Protein AF-A0A6J8CV95-F1 (afdb_monomer_lite)

Sequence (166 aa):
MKNCNKDPVKLKLSLLNIVEHYKNNHEHCNELSKCKNDSNYEPTKYLIKDPKAEMLLGRALTNTQVYKSPTDYVYCMDSYYMESFNNAILQYHDKRINFSKEVYILRTSLAVLDWNEHVNRQTTSLKTVQDAKNPRRQIQVKILKRKSYNMWSEIWDQLVQIYLDL

pLDDT: mean 89.42, std 6.11, range [57.84, 97.31]

Structure (mmCIF, N/CA/C/O backbone):
data_AF-A0A6J8CV95-F1
#
_entry.id   AF-A0A6J8CV95-F1
#
loop_
_atom_site.group_PDB
_atom_site.id
_atom_site.type_symbol
_atom_site.label_atom_id
_atom_site.label_alt_id
_atom_site.label_comp_id
_atom_site.label_asym_id
_atom_site.label_entity_id
_atom_site.label_seq_id
_atom_site.pdbx_PDB_ins_code
_atom_site.Cartn_x
_atom_site.Cartn_y
_atom_site.Cartn_z
_atom_site.occupancy
_atom_site.B_iso_or_equiv
_atom_site.auth_seq_id
_atom_site.auth_comp_id
_atom_site.auth_asym_id
_atom_site.auth_atom_id
_atom_site.pdbx_PDB_model_num
ATOM 1 N N . MET A 1 1 ? 3.183 5.320 -9.897 1.00 73.38 1 MET A N 1
ATOM 2 C CA . MET A 1 1 ? 1.955 6.130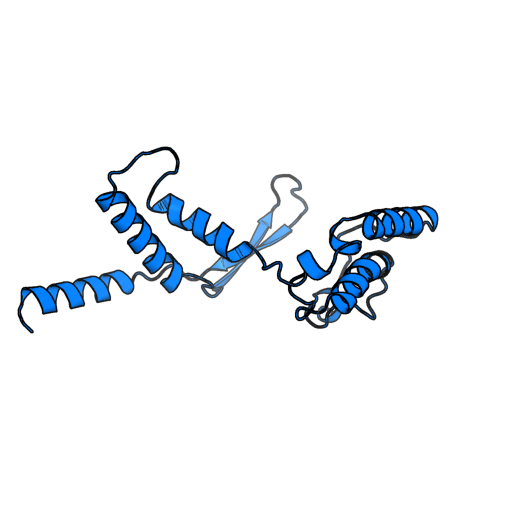 -10.077 1.00 73.38 1 MET A CA 1
ATOM 3 C C . MET A 1 1 ? 1.789 7.161 -8.961 1.00 73.38 1 MET A C 1
ATOM 5 O O . MET A 1 1 ? 1.794 8.339 -9.274 1.00 73.38 1 MET A O 1
ATOM 9 N N . LYS A 1 2 ? 1.805 6.766 -7.678 1.00 72.06 2 LYS A N 1
ATOM 10 C CA . LYS A 1 2 ? 1.730 7.656 -6.492 1.00 72.06 2 LYS A CA 1
ATOM 11 C C . LYS A 1 2 ? 2.570 8.954 -6.537 1.00 72.06 2 LYS A C 1
ATOM 13 O O . LYS A 1 2 ? 2.121 9.982 -6.053 1.00 72.06 2 LYS A O 1
ATOM 18 N N . ASN A 1 3 ? 3.752 8.930 -7.161 1.00 77.94 3 ASN A N 1
ATOM 19 C CA . ASN A 1 3 ? 4.702 10.056 -7.166 1.00 77.94 3 ASN A CA 1
ATOM 20 C C . ASN A 1 3 ? 4.609 10.969 -8.411 1.00 77.94 3 ASN A C 1
ATOM 22 O O . ASN A 1 3 ? 5.553 11.705 -8.708 1.00 77.94 3 ASN A O 1
ATOM 26 N N . CYS A 1 4 ? 3.506 10.911 -9.168 1.00 84.50 4 CYS A N 1
ATOM 27 C CA . CYS A 1 4 ? 3.298 11.752 -10.354 1.00 84.50 4 CYS A CA 1
ATOM 28 C C . CYS A 1 4 ? 2.580 13.081 -10.067 1.00 84.50 4 CYS A C 1
ATOM 30 O O . CYS A 1 4 ? 2.398 13.857 -10.991 1.00 84.50 4 CYS A O 1
ATOM 32 N N . ASN A 1 5 ? 2.198 13.379 -8.818 1.00 87.00 5 ASN A N 1
ATOM 33 C CA . ASN A 1 5 ? 1.509 14.625 -8.431 1.00 87.00 5 ASN A CA 1
ATOM 34 C C . ASN A 1 5 ? 0.265 14.947 -9.280 1.00 87.00 5 ASN A C 1
ATOM 36 O O . ASN A 1 5 ? -0.001 16.110 -9.563 1.00 87.00 5 ASN A O 1
ATOM 40 N N . LYS A 1 6 ? -0.491 13.918 -9.683 1.00 90.38 6 LYS A N 1
ATOM 41 C CA . LYS A 1 6 ? -1.658 14.034 -10.573 1.00 90.38 6 LYS A CA 1
ATOM 42 C C . LYS A 1 6 ? -1.335 14.577 -11.980 1.00 90.38 6 LYS A C 1
ATOM 44 O O . LYS A 1 6 ? -2.245 14.944 -12.713 1.00 90.38 6 LYS A O 1
ATOM 49 N N . ASP A 1 7 ? -0.061 14.604 -12.370 1.00 93.31 7 ASP A N 1
ATOM 50 C CA . ASP A 1 7 ? 0.390 15.084 -13.674 1.00 93.31 7 ASP A CA 1
ATOM 51 C C . ASP A 1 7 ? 0.605 13.901 -14.647 1.00 93.31 7 ASP A C 1
ATOM 53 O O . ASP A 1 7 ? 1.474 13.045 -14.414 1.00 93.31 7 ASP A O 1
ATOM 57 N N . PRO A 1 8 ? -0.163 13.831 -15.755 1.00 94.12 8 PRO A N 1
ATOM 58 C CA . PRO A 1 8 ? -0.068 12.745 -16.728 1.00 94.12 8 PRO A CA 1
ATOM 59 C C . PRO A 1 8 ? 1.261 12.732 -17.492 1.00 94.12 8 PRO A C 1
ATOM 61 O O . PRO A 1 8 ? 1.733 11.661 -17.885 1.00 94.12 8 PRO A O 1
ATOM 64 N N . VAL A 1 9 ? 1.891 13.893 -17.690 1.00 94.56 9 VAL A N 1
ATOM 65 C CA . VAL A 1 9 ? 3.198 14.003 -18.351 1.00 94.56 9 VAL A CA 1
ATOM 66 C C . VAL A 1 9 ? 4.268 13.425 -17.438 1.00 94.56 9 VAL A C 1
ATOM 68 O O . VAL A 1 9 ? 5.038 12.554 -17.849 1.00 94.56 9 VAL A O 1
ATOM 71 N N . LYS A 1 10 ? 4.257 13.825 -16.163 1.00 92.62 10 LYS A N 1
ATOM 72 C CA . LYS A 1 10 ? 5.166 13.281 -15.149 1.00 92.62 10 LYS A CA 1
ATOM 73 C C . LYS A 1 10 ? 5.005 11.768 -14.993 1.00 92.62 10 LYS A C 1
ATOM 75 O O . LYS A 1 10 ? 6.000 11.061 -14.833 1.00 92.62 10 LYS A O 1
ATOM 80 N N . LEU A 1 11 ? 3.777 11.251 -15.089 1.00 92.75 11 LEU A N 1
ATOM 81 C CA . LEU A 1 11 ? 3.522 9.811 -15.080 1.00 92.75 11 LEU A CA 1
ATOM 82 C C . LEU A 1 11 ? 4.186 9.108 -16.276 1.00 92.75 11 LEU A C 1
ATOM 84 O O . LEU A 1 11 ? 4.918 8.139 -16.066 1.00 92.75 11 LEU A O 1
ATOM 88 N N . LYS A 1 12 ? 4.006 9.611 -17.503 1.00 94.62 12 LYS A N 1
ATOM 89 C CA . LYS A 1 12 ? 4.666 9.067 -18.705 1.00 94.62 12 LYS A CA 1
ATOM 90 C C . LYS A 1 12 ? 6.187 9.072 -18.585 1.00 94.62 12 LYS A C 1
ATOM 92 O O . LYS A 1 12 ? 6.813 8.041 -18.821 1.00 94.62 12 LYS A O 1
ATOM 97 N N . LEU A 1 13 ? 6.770 10.190 -18.159 1.00 93.38 13 LEU A N 1
ATOM 98 C CA . LEU A 1 13 ? 8.216 10.301 -17.951 1.00 93.38 13 LEU A CA 1
ATOM 99 C C . LEU A 1 13 ? 8.710 9.293 -16.912 1.00 93.38 13 LEU A C 1
ATOM 101 O O . LEU A 1 13 ? 9.718 8.627 -17.129 1.00 93.38 13 LEU A O 1
ATOM 105 N N . SER A 1 14 ? 7.959 9.103 -15.823 1.00 92.00 14 SER A N 1
ATOM 106 C CA . SER A 1 14 ? 8.312 8.110 -14.806 1.00 92.00 14 SER A CA 1
ATOM 107 C C . SER A 1 14 ? 8.289 6.672 -15.336 1.00 92.00 14 SER A C 1
ATOM 109 O O . SER A 1 14 ? 9.109 5.865 -14.907 1.00 92.00 14 SER A O 1
ATOM 111 N N . LEU A 1 15 ? 7.391 6.355 -16.280 1.00 93.81 15 LEU A N 1
ATOM 112 C CA . LEU A 1 15 ? 7.340 5.046 -16.934 1.00 93.81 15 LEU A CA 1
ATOM 113 C C . LEU A 1 15 ? 8.527 4.848 -17.877 1.00 93.81 15 LEU A C 1
ATOM 115 O O . LEU A 1 15 ? 9.135 3.786 -17.857 1.00 93.81 15 LEU A O 1
ATOM 119 N N . LEU A 1 16 ? 8.894 5.858 -18.668 1.00 93.88 16 LEU A N 1
ATOM 120 C CA . LEU A 1 16 ? 10.056 5.775 -19.560 1.00 93.88 16 LEU A CA 1
ATOM 121 C C . LEU A 1 16 ? 11.369 5.656 -18.776 1.00 93.88 16 LEU A C 1
ATOM 123 O O . LEU A 1 16 ? 12.230 4.857 -19.139 1.00 93.88 16 LEU A O 1
ATOM 127 N N . ASN A 1 17 ? 11.476 6.355 -17.643 1.00 93.81 17 ASN A N 1
ATOM 128 C CA . ASN A 1 17 ? 12.632 6.277 -16.750 1.00 93.81 17 ASN A CA 1
ATOM 129 C C . ASN A 1 17 ? 12.859 4.871 -16.155 1.00 93.81 17 ASN A C 1
ATOM 131 O O . ASN A 1 17 ? 13.937 4.590 -15.639 1.00 93.81 17 ASN A O 1
ATOM 135 N N . ILE A 1 18 ? 11.883 3.958 -16.238 1.00 93.25 18 ILE A N 1
ATOM 136 C CA . ILE A 1 18 ? 12.085 2.554 -15.854 1.00 93.25 18 ILE A CA 1
ATOM 137 C C . ILE A 1 18 ? 13.223 1.941 -16.678 1.00 93.25 18 ILE A C 1
ATOM 139 O O . ILE A 1 18 ? 14.056 1.232 -16.121 1.00 93.25 18 ILE A O 1
ATOM 143 N N . VAL A 1 19 ? 13.289 2.235 -17.979 1.00 94.69 19 VAL A N 1
ATOM 144 C CA . VAL A 1 19 ? 14.336 1.706 -18.866 1.00 94.69 19 VAL A CA 1
ATOM 145 C C . VAL A 1 19 ? 15.715 2.186 -18.416 1.00 94.69 19 VAL A C 1
ATOM 147 O O . VAL A 1 19 ? 16.613 1.369 -18.225 1.00 94.69 19 VAL A O 1
ATOM 150 N N . GLU A 1 20 ? 15.851 3.487 -18.155 1.00 93.88 20 GLU A N 1
ATOM 151 C CA . GLU A 1 20 ? 17.092 4.089 -17.658 1.00 93.88 20 GLU A CA 1
ATOM 152 C C . GLU A 1 20 ? 17.502 3.507 -16.300 1.00 93.88 20 GLU A C 1
ATOM 154 O O . GLU A 1 20 ? 18.651 3.101 -16.123 1.00 93.88 20 GLU A O 1
ATOM 159 N N . HIS A 1 21 ? 16.548 3.318 -15.383 1.00 92.81 21 HIS A N 1
ATOM 160 C CA . HIS A 1 21 ? 16.811 2.663 -14.103 1.00 92.81 21 HIS A CA 1
ATOM 161 C C . HIS A 1 21 ? 17.400 1.254 -14.282 1.00 92.81 21 HIS A C 1
ATOM 163 O O . HIS A 1 21 ? 18.366 0.901 -13.607 1.00 92.81 21 HIS A O 1
ATOM 169 N N . TYR A 1 22 ? 16.863 0.451 -15.207 1.00 93.56 22 TYR A N 1
ATOM 170 C CA . TYR A 1 22 ? 17.390 -0.887 -15.503 1.00 93.56 22 TYR A CA 1
ATOM 171 C C . TYR A 1 22 ? 18.718 -0.874 -16.277 1.00 93.56 22 TYR A C 1
ATOM 173 O O . TYR A 1 22 ? 19.420 -1.885 -16.275 1.00 93.56 22 TYR A O 1
ATOM 181 N N . LYS A 1 23 ? 19.099 0.251 -16.888 1.00 92.88 23 LYS A N 1
ATOM 182 C CA . LYS A 1 23 ? 20.438 0.491 -17.459 1.00 92.88 23 LYS A CA 1
ATOM 183 C C . LYS A 1 23 ? 21.449 0.986 -16.417 1.00 92.88 23 LYS A C 1
ATOM 185 O O . LYS A 1 23 ? 22.584 1.285 -16.771 1.00 92.88 23 LYS A O 1
ATOM 190 N N . ASN A 1 24 ? 21.059 1.034 -15.138 1.00 91.38 24 ASN A N 1
ATOM 191 C CA . ASN A 1 24 ? 21.839 1.605 -14.037 1.00 91.38 24 ASN A CA 1
ATOM 192 C C . ASN A 1 24 ? 22.028 3.130 -14.134 1.00 91.38 24 ASN A C 1
ATOM 194 O O . ASN A 1 24 ? 22.926 3.683 -13.503 1.00 91.38 24 ASN A O 1
ATOM 198 N N . ASN A 1 25 ? 21.185 3.813 -14.913 1.00 91.50 25 ASN A N 1
ATOM 199 C CA . ASN A 1 25 ? 21.114 5.266 -14.941 1.00 91.50 25 ASN A CA 1
ATOM 200 C C . ASN A 1 25 ? 20.024 5.735 -13.967 1.00 91.50 25 ASN A C 1
ATOM 202 O O . ASN A 1 25 ? 18.834 5.451 -14.129 1.00 91.50 25 ASN A O 1
ATOM 206 N N . HIS A 1 26 ? 20.434 6.438 -12.914 1.00 91.12 26 HIS A N 1
ATOM 207 C CA . HIS A 1 26 ? 19.543 6.863 -11.838 1.00 91.12 26 HIS A CA 1
ATOM 208 C C . HIS A 1 26 ? 19.295 8.370 -11.807 1.00 91.12 26 HIS A C 1
ATOM 210 O O . HIS A 1 26 ? 18.699 8.848 -10.845 1.00 91.12 26 HIS A O 1
ATOM 216 N N . GLU A 1 27 ? 19.684 9.125 -12.837 1.00 89.12 27 GLU A N 1
ATOM 217 C CA . GLU A 1 27 ? 19.560 10.589 -12.865 1.00 89.12 27 GLU A CA 1
ATOM 218 C C . GLU A 1 27 ? 18.140 11.075 -12.549 1.00 89.12 27 GLU A C 1
ATOM 220 O O . GLU A 1 27 ? 17.967 11.877 -11.630 1.00 89.12 27 GLU A O 1
ATOM 225 N N . HIS A 1 28 ? 17.126 10.507 -13.208 1.00 89.88 28 HIS A N 1
ATOM 226 C CA . HIS A 1 28 ? 15.718 10.900 -13.055 1.00 89.88 28 HIS A CA 1
ATOM 227 C C . HIS A 1 28 ? 14.905 9.987 -12.124 1.00 89.88 28 HIS A C 1
ATOM 229 O O . HIS A 1 28 ? 13.669 10.010 -12.126 1.00 89.88 28 HIS A O 1
ATOM 235 N N . CYS A 1 29 ? 15.572 9.156 -11.317 1.00 90.75 29 CYS A N 1
ATOM 236 C CA . CYS A 1 29 ? 14.887 8.409 -10.264 1.00 90.75 29 CYS A CA 1
ATOM 237 C C . CYS A 1 29 ? 14.355 9.359 -9.183 1.00 90.75 29 CYS A C 1
ATOM 239 O O . CYS A 1 29 ? 14.931 10.407 -8.916 1.00 90.75 29 CYS A O 1
ATOM 241 N N . ASN A 1 30 ? 13.249 8.979 -8.540 1.00 87.69 30 ASN A N 1
ATOM 242 C CA . ASN A 1 30 ? 12.657 9.790 -7.478 1.00 87.69 30 ASN A CA 1
ATOM 243 C C . ASN A 1 30 ? 13.634 9.927 -6.296 1.00 87.69 30 ASN A C 1
ATOM 245 O O . ASN A 1 30 ? 14.195 8.919 -5.874 1.00 87.69 30 ASN A O 1
ATOM 249 N N . GLU A 1 31 ? 13.768 11.129 -5.737 1.00 88.00 31 GLU A N 1
ATOM 250 C CA . GLU A 1 31 ? 14.703 11.439 -4.641 1.00 88.00 31 GLU A CA 1
ATOM 251 C C . GLU A 1 31 ? 14.505 10.584 -3.388 1.00 88.00 31 GLU A C 1
ATOM 253 O O . GLU A 1 31 ? 15.458 10.270 -2.695 1.00 88.00 31 GLU A O 1
ATOM 258 N N . LEU A 1 32 ? 13.283 10.131 -3.101 1.00 85.62 32 LEU A N 1
ATOM 259 C CA . LEU A 1 32 ? 13.009 9.247 -1.964 1.00 85.62 32 LEU A CA 1
ATOM 260 C C . LEU A 1 32 ? 13.369 7.779 -2.249 1.00 85.62 32 LEU A C 1
ATOM 262 O O . LEU A 1 32 ? 13.262 6.929 -1.364 1.00 85.62 32 LEU A O 1
ATOM 266 N N . SER A 1 33 ? 13.766 7.446 -3.479 1.00 86.75 33 SER A N 1
ATOM 267 C CA . SER A 1 33 ? 14.092 6.073 -3.866 1.00 86.75 33 SER A CA 1
ATOM 268 C C . SER A 1 33 ? 15.381 5.609 -3.205 1.00 86.75 33 SER A C 1
ATOM 270 O O . SER A 1 33 ? 16.355 6.351 -3.090 1.00 86.75 33 SER A O 1
ATOM 272 N N . LYS A 1 34 ? 15.427 4.321 -2.860 1.00 86.31 34 LYS A N 1
ATOM 273 C CA . LYS A 1 34 ? 16.624 3.694 -2.290 1.00 86.31 34 LYS A CA 1
ATOM 274 C C . LYS A 1 34 ? 17.862 3.872 -3.184 1.00 86.31 34 LYS A C 1
ATOM 276 O O . LYS A 1 34 ? 18.937 4.114 -2.664 1.00 86.31 34 LYS A O 1
ATOM 281 N N . CYS A 1 35 ? 17.697 3.833 -4.508 1.00 88.00 35 CYS A N 1
ATOM 282 C CA . CYS A 1 35 ? 18.795 4.006 -5.467 1.00 88.00 35 CYS A CA 1
ATOM 283 C C . CYS A 1 35 ? 19.452 5.395 -5.466 1.00 88.00 35 CYS A C 1
ATOM 285 O O . CYS A 1 35 ? 20.526 5.542 -6.034 1.00 88.00 35 CYS A O 1
ATOM 287 N N . LYS A 1 36 ? 18.812 6.410 -4.871 1.00 87.88 36 LYS A N 1
ATOM 288 C CA . LYS A 1 36 ? 19.382 7.754 -4.681 1.00 87.88 36 LYS A CA 1
ATOM 289 C C . LYS A 1 36 ? 19.986 7.928 -3.286 1.00 87.88 36 LYS A C 1
ATOM 291 O O . LYS A 1 36 ? 21.004 8.591 -3.146 1.00 87.88 36 LYS A O 1
ATOM 296 N N . ASN A 1 37 ? 19.355 7.332 -2.273 1.00 86.62 37 ASN A N 1
ATOM 297 C CA . ASN A 1 37 ? 19.675 7.590 -0.865 1.00 86.62 37 ASN A CA 1
ATOM 298 C C . ASN A 1 37 ? 20.625 6.573 -0.222 1.00 86.62 37 ASN A C 1
ATOM 300 O O . ASN A 1 37 ? 21.156 6.842 0.852 1.00 86.62 37 ASN A O 1
ATOM 304 N N . ASP A 1 38 ? 20.804 5.394 -0.815 1.00 85.69 38 ASP A N 1
ATOM 305 C CA . ASP A 1 38 ? 21.687 4.353 -0.290 1.00 85.69 38 ASP A CA 1
ATOM 306 C C . ASP A 1 38 ? 23.004 4.348 -1.073 1.00 85.69 38 ASP A C 1
ATOM 308 O O . ASP A 1 38 ? 23.024 4.019 -2.259 1.00 85.69 38 ASP A O 1
ATOM 312 N N . SER A 1 39 ? 24.109 4.697 -0.406 1.00 80.81 39 SER A N 1
ATOM 313 C CA . SER A 1 39 ? 25.449 4.693 -1.009 1.00 80.81 39 SER A CA 1
ATOM 314 C C . SER A 1 39 ? 25.893 3.298 -1.453 1.00 80.81 39 SER A C 1
ATOM 316 O O . SER A 1 39 ? 26.724 3.178 -2.345 1.00 80.81 39 SER A O 1
ATOM 318 N N . ASN A 1 40 ? 25.322 2.250 -0.852 1.00 84.25 40 ASN A N 1
ATOM 319 C CA . ASN A 1 40 ? 25.594 0.851 -1.170 1.00 84.25 40 ASN A CA 1
ATOM 320 C C . ASN A 1 40 ? 24.421 0.225 -1.937 1.00 84.25 40 ASN A C 1
ATOM 322 O O . ASN A 1 40 ? 24.120 -0.961 -1.782 1.00 84.25 40 ASN A O 1
ATOM 326 N N . TYR A 1 41 ? 23.703 1.023 -2.733 1.00 83.06 41 TYR A N 1
ATOM 327 C CA . TYR A 1 41 ? 22.620 0.503 -3.551 1.00 83.06 41 TYR A CA 1
ATOM 328 C C . TYR A 1 41 ? 23.143 -0.507 -4.578 1.00 83.06 41 TYR A C 1
ATOM 330 O O . TYR A 1 41 ? 23.841 -0.156 -5.526 1.00 83.06 41 TYR A O 1
ATOM 338 N N . GLU A 1 42 ? 22.719 -1.760 -4.426 1.00 82.44 42 GLU A N 1
ATOM 339 C CA . GLU A 1 42 ? 22.924 -2.803 -5.425 1.00 82.44 42 GLU A CA 1
ATOM 340 C C . GLU A 1 42 ? 21.607 -3.123 -6.152 1.00 82.44 42 GLU A C 1
ATOM 342 O O . GLU A 1 42 ? 20.589 -3.422 -5.505 1.00 82.44 42 GLU A O 1
ATOM 347 N N . PRO A 1 43 ? 21.594 -3.098 -7.499 1.00 83.88 43 PRO A N 1
ATOM 348 C CA . PRO A 1 43 ? 20.439 -3.513 -8.278 1.00 83.88 43 PRO A CA 1
ATOM 349 C C . PRO A 1 43 ? 20.039 -4.957 -7.959 1.00 83.88 43 PRO A C 1
ATOM 351 O O . PRO A 1 43 ? 20.805 -5.901 -8.122 1.00 83.88 43 PRO A O 1
ATOM 354 N N . THR A 1 44 ? 18.783 -5.154 -7.558 1.00 79.50 44 THR A N 1
ATOM 355 C CA . THR A 1 44 ? 18.252 -6.504 -7.275 1.00 79.50 44 THR A CA 1
ATOM 356 C C . THR A 1 44 ? 17.972 -7.329 -8.534 1.00 79.50 44 THR A C 1
ATOM 358 O O . THR A 1 44 ? 17.671 -8.521 -8.447 1.00 79.50 44 THR A O 1
ATOM 361 N N . LYS A 1 45 ? 17.992 -6.687 -9.703 1.00 83.81 45 LYS A N 1
ATOM 362 C CA . LYS A 1 45 ? 17.657 -7.263 -11.005 1.00 83.81 45 LYS A CA 1
ATOM 363 C C . LYS A 1 45 ? 18.841 -7.112 -11.948 1.00 83.81 45 LYS A C 1
ATOM 365 O O . LYS A 1 45 ? 19.656 -6.210 -11.787 1.00 83.81 45 LYS A O 1
ATOM 370 N N . TYR A 1 46 ? 18.898 -7.983 -12.950 1.00 86.94 46 TYR A N 1
ATOM 371 C CA . TYR A 1 46 ? 19.912 -7.903 -13.993 1.00 86.94 46 TYR A CA 1
ATOM 372 C C . TYR A 1 46 ? 19.800 -6.590 -14.766 1.00 86.94 46 TYR A C 1
ATOM 374 O O . TYR A 1 46 ? 18.706 -6.190 -15.169 1.00 86.94 46 TYR A O 1
ATOM 382 N N . LEU A 1 47 ? 20.949 -5.952 -14.973 1.00 92.38 47 LEU A N 1
ATOM 383 C CA . LEU A 1 47 ? 21.051 -4.731 -15.756 1.00 92.38 47 LEU A CA 1
ATOM 384 C C . LEU A 1 47 ? 20.838 -5.023 -17.242 1.00 92.38 47 LEU A C 1
ATOM 386 O O . LEU A 1 47 ? 21.352 -6.010 -17.777 1.00 92.38 47 LEU A O 1
ATOM 390 N N . ILE A 1 48 ? 20.117 -4.132 -17.914 1.00 93.12 48 ILE A N 1
ATOM 391 C CA . ILE A 1 48 ? 19.927 -4.179 -19.360 1.00 93.12 48 ILE A CA 1
ATOM 392 C C . ILE A 1 48 ? 21.191 -3.635 -20.020 1.00 93.12 48 ILE A C 1
ATOM 394 O O . ILE A 1 48 ? 21.545 -2.474 -19.843 1.00 93.12 48 ILE A O 1
ATOM 398 N N . LYS A 1 49 ? 21.871 -4.497 -20.777 1.00 92.50 49 LYS A N 1
ATOM 399 C CA . LYS A 1 49 ? 23.042 -4.140 -21.596 1.00 92.50 49 LYS A CA 1
ATOM 400 C C . LYS A 1 49 ? 22.796 -4.324 -23.092 1.00 92.50 49 LYS A C 1
ATOM 402 O O . LYS A 1 49 ? 23.482 -3.715 -23.900 1.00 92.50 49 LYS A O 1
ATOM 407 N N . ASP A 1 50 ? 21.846 -5.187 -23.451 1.00 94.94 50 ASP A N 1
ATOM 408 C CA . ASP A 1 50 ? 21.493 -5.481 -24.838 1.00 94.94 50 ASP A CA 1
ATOM 409 C C . ASP A 1 50 ? 20.549 -4.391 -25.388 1.00 94.94 50 ASP A C 1
ATOM 411 O O . ASP A 1 50 ? 19.443 -4.231 -24.853 1.00 94.94 50 ASP A O 1
ATOM 415 N N . PRO A 1 51 ? 20.923 -3.683 -26.472 1.00 94.75 51 PRO A N 1
ATOM 416 C CA . PRO A 1 51 ? 20.062 -2.696 -27.126 1.00 94.75 51 PRO A CA 1
ATOM 417 C C . PRO A 1 51 ? 18.700 -3.260 -27.553 1.00 94.75 51 PRO A C 1
ATOM 419 O O . PRO A 1 51 ? 17.687 -2.557 -27.542 1.00 94.75 51 PRO A O 1
ATOM 422 N N . LYS A 1 52 ? 18.635 -4.552 -27.901 1.00 95.75 52 LYS A N 1
ATOM 423 C CA . LYS A 1 52 ? 17.371 -5.210 -28.248 1.00 95.75 52 LYS A CA 1
ATOM 424 C C . LYS A 1 52 ? 16.459 -5.330 -27.030 1.00 95.75 52 LYS A C 1
ATOM 426 O O . LYS A 1 52 ? 15.253 -5.122 -27.155 1.00 95.75 52 LYS A O 1
ATOM 431 N N . ALA A 1 53 ? 17.013 -5.643 -25.861 1.00 93.75 53 ALA A N 1
ATOM 432 C CA . ALA A 1 53 ? 16.253 -5.723 -24.617 1.00 93.75 53 ALA A CA 1
ATOM 433 C C . ALA A 1 53 ? 15.745 -4.341 -24.174 1.00 93.75 53 ALA A C 1
ATOM 435 O O . ALA A 1 53 ? 14.589 -4.226 -23.766 1.00 93.75 53 ALA A O 1
ATOM 436 N N . GLU A 1 54 ? 16.559 -3.293 -24.334 1.00 94.94 54 GLU A N 1
ATOM 437 C CA . GLU A 1 54 ? 16.150 -1.897 -24.128 1.00 94.94 54 GLU A CA 1
ATOM 438 C C . GLU A 1 54 ? 14.948 -1.532 -25.010 1.00 94.94 54 GLU A C 1
ATOM 440 O O . GLU A 1 54 ? 13.910 -1.092 -24.508 1.00 94.94 54 GLU A O 1
ATOM 445 N N . MET A 1 55 ? 15.048 -1.803 -26.315 1.00 96.31 55 MET A N 1
ATOM 446 C CA . MET A 1 55 ? 13.971 -1.546 -27.271 1.00 96.31 55 MET A CA 1
ATOM 447 C C . MET A 1 55 ? 12.689 -2.314 -26.912 1.00 96.31 55 MET A C 1
ATOM 449 O O . MET A 1 55 ? 11.593 -1.751 -26.959 1.00 96.31 55 MET A O 1
ATOM 453 N N . LEU A 1 56 ? 12.802 -3.598 -26.557 1.00 96.69 56 LEU A N 1
ATOM 454 C CA . LEU A 1 56 ? 11.652 -4.429 -26.196 1.00 96.69 56 LEU A CA 1
ATOM 455 C C . LEU A 1 56 ? 10.960 -3.927 -24.926 1.00 96.69 56 LEU A C 1
ATOM 457 O O . LEU A 1 56 ? 9.731 -3.843 -24.909 1.00 96.69 56 LEU A O 1
ATOM 461 N N . LEU A 1 57 ? 11.722 -3.556 -23.892 1.00 95.31 57 LEU A N 1
ATOM 462 C CA . LEU A 1 57 ? 11.161 -3.005 -22.660 1.00 95.31 57 LEU A CA 1
ATOM 463 C C . LEU A 1 57 ? 10.486 -1.654 -22.918 1.00 95.31 57 LEU A C 1
ATOM 465 O O . LEU A 1 57 ? 9.346 -1.455 -22.498 1.00 95.31 57 LEU A O 1
ATOM 469 N N . GLY A 1 58 ? 11.144 -0.757 -23.657 1.00 96.31 58 GLY A N 1
ATOM 470 C CA . GLY A 1 58 ? 10.569 0.531 -24.041 1.00 96.31 58 GLY A CA 1
ATOM 471 C C . GLY A 1 58 ? 9.253 0.358 -24.802 1.00 96.31 58 GLY A C 1
ATOM 472 O O . GLY A 1 58 ? 8.243 0.966 -24.449 1.00 96.31 58 GLY A O 1
ATOM 473 N N . ARG A 1 59 ? 9.219 -0.546 -25.788 1.00 97.25 59 ARG A N 1
ATOM 474 C CA . ARG A 1 59 ? 8.001 -0.871 -26.546 1.00 97.25 59 ARG A CA 1
ATOM 475 C C . ARG A 1 59 ? 6.908 -1.482 -25.670 1.00 97.25 59 ARG A C 1
ATOM 477 O O . ARG A 1 59 ? 5.732 -1.187 -25.870 1.00 97.25 59 ARG A O 1
ATOM 484 N N . ALA A 1 60 ? 7.263 -2.348 -24.725 1.00 97.06 60 ALA A N 1
ATOM 485 C CA . ALA A 1 60 ? 6.296 -2.939 -23.807 1.00 97.06 60 ALA A CA 1
ATOM 486 C C . ALA A 1 60 ? 5.642 -1.862 -22.930 1.00 97.06 60 ALA A C 1
ATOM 488 O O . ALA A 1 60 ? 4.417 -1.825 -22.825 1.00 97.06 60 ALA A O 1
ATOM 489 N N . LEU A 1 61 ? 6.442 -0.947 -22.375 1.00 96.25 61 LEU A N 1
ATOM 490 C CA . LEU A 1 61 ? 5.968 0.152 -21.532 1.00 96.25 61 LEU A CA 1
ATOM 491 C C . LEU A 1 61 ? 5.050 1.105 -22.301 1.00 96.25 61 LEU A C 1
ATOM 493 O O . LEU A 1 61 ? 3.954 1.411 -21.826 1.00 96.25 61 LEU A O 1
ATOM 497 N N . THR A 1 62 ? 5.444 1.517 -23.509 1.00 96.81 62 THR A N 1
ATOM 498 C CA . THR A 1 62 ? 4.644 2.439 -24.330 1.00 96.81 62 THR A CA 1
ATOM 499 C C . THR A 1 62 ? 3.356 1.814 -24.867 1.00 96.81 62 THR A C 1
ATOM 501 O O . THR A 1 62 ? 2.397 2.524 -25.171 1.00 96.81 62 THR A O 1
ATOM 504 N N . ASN A 1 63 ? 3.281 0.483 -24.929 1.00 97.31 63 ASN A N 1
ATOM 505 C CA . ASN A 1 63 ? 2.072 -0.227 -25.333 1.00 97.31 63 ASN A CA 1
ATOM 506 C C . ASN A 1 63 ? 1.024 -0.388 -24.228 1.00 97.31 63 ASN A C 1
ATOM 508 O O . ASN A 1 63 ? -0.118 -0.741 -24.548 1.00 97.31 63 ASN A O 1
ATOM 512 N N . THR A 1 64 ? 1.371 -0.124 -22.966 1.00 96.38 64 THR A N 1
ATOM 513 C CA . THR A 1 64 ? 0.430 -0.219 -21.842 1.00 96.38 64 THR A CA 1
ATOM 514 C C . THR A 1 64 ? -0.673 0.839 -21.918 1.00 96.38 64 THR A C 1
ATOM 516 O O . THR A 1 64 ? -0.463 1.944 -22.419 1.00 96.38 64 THR A O 1
ATOM 519 N N . GLN A 1 65 ? -1.853 0.528 -21.366 1.00 94.94 65 GLN A N 1
ATOM 520 C CA . GLN A 1 65 ? -2.941 1.510 -21.243 1.00 94.94 65 GLN A CA 1
ATOM 521 C C . GLN A 1 65 ? -2.560 2.677 -20.327 1.00 94.94 65 GLN A C 1
ATOM 523 O O . GLN A 1 65 ? -2.911 3.814 -20.611 1.00 94.94 65 GLN A O 1
ATOM 528 N N . VAL A 1 66 ? -1.748 2.417 -19.297 1.00 93.44 66 VAL A N 1
ATOM 529 C CA . VAL A 1 66 ? -1.232 3.457 -18.394 1.00 93.44 66 VAL A CA 1
ATOM 530 C C . VAL A 1 66 ? -0.401 4.495 -19.154 1.00 93.44 66 VAL A C 1
ATOM 532 O O . VAL A 1 66 ? -0.493 5.687 -18.875 1.00 93.44 66 VAL A O 1
ATOM 535 N N . TYR A 1 67 ? 0.396 4.066 -20.138 1.00 95.69 67 TYR A N 1
ATOM 536 C CA . TYR A 1 67 ? 1.144 4.992 -20.985 1.00 95.69 67 TYR A CA 1
ATOM 537 C C . TYR A 1 67 ? 0.260 5.672 -22.037 1.00 95.69 67 TYR A C 1
ATOM 539 O O . TYR A 1 67 ? 0.441 6.857 -22.313 1.00 95.69 67 TYR A O 1
ATOM 547 N N . LYS A 1 68 ? -0.690 4.949 -22.641 1.00 96.81 68 LYS A N 1
ATOM 548 C CA . LYS A 1 68 ? -1.562 5.483 -23.702 1.00 96.81 68 LYS A CA 1
ATOM 549 C C . LYS A 1 68 ? -2.559 6.519 -23.174 1.00 96.81 68 LYS A C 1
ATOM 551 O O . LYS A 1 68 ? -2.653 7.598 -23.756 1.00 96.81 68 LYS A O 1
ATOM 556 N N . SER A 1 69 ? -3.187 6.239 -22.036 1.00 95.50 69 SER A N 1
ATOM 557 C CA . SER A 1 69 ? -4.224 7.067 -21.407 1.00 95.50 69 SER A CA 1
ATOM 558 C C . SER A 1 69 ? -3.836 7.446 -19.972 1.00 95.50 69 SER A C 1
ATOM 560 O O . SER A 1 69 ? -4.503 7.047 -19.022 1.00 95.50 69 SER A O 1
ATOM 562 N N . PRO A 1 70 ? -2.743 8.205 -19.757 1.00 93.31 70 PRO A N 1
ATOM 563 C CA . PRO A 1 70 ? -2.210 8.457 -18.416 1.00 93.31 70 PRO A CA 1
ATOM 564 C C . PRO A 1 70 ? -3.185 9.213 -17.507 1.00 93.31 70 PRO A C 1
ATOM 566 O O . PRO A 1 70 ? -3.128 9.030 -16.295 1.00 93.31 70 PRO A O 1
ATOM 569 N N . THR A 1 71 ? -4.080 10.027 -18.078 1.00 94.00 71 THR A N 1
ATOM 570 C CA . THR A 1 71 ? -5.118 10.799 -17.373 1.00 94.00 71 THR A CA 1
ATOM 571 C C . THR A 1 71 ? -6.001 9.930 -16.491 1.00 94.00 71 THR A C 1
ATOM 573 O O . THR A 1 71 ? -6.359 10.343 -15.393 1.00 94.00 71 THR A O 1
ATOM 576 N N . ASP A 1 72 ? -6.272 8.702 -16.923 1.00 92.56 72 ASP A N 1
ATOM 577 C CA . ASP A 1 72 ? -7.157 7.780 -16.211 1.00 92.56 72 ASP A CA 1
ATOM 578 C C . ASP A 1 72 ? -6.463 7.183 -14.975 1.00 92.56 72 ASP A C 1
ATOM 580 O O . ASP A 1 72 ? -7.112 6.699 -14.050 1.00 92.56 72 ASP A O 1
ATOM 584 N N . TYR A 1 73 ? -5.128 7.256 -14.931 1.00 90.62 73 TYR A N 1
ATOM 585 C CA . TYR A 1 73 ? -4.290 6.608 -13.923 1.00 90.62 73 TYR A CA 1
ATOM 586 C C . TYR A 1 73 ? -3.534 7.590 -13.018 1.00 90.62 73 TYR A C 1
ATOM 588 O O . TYR A 1 73 ? -2.897 7.163 -12.052 1.00 90.62 73 TYR A O 1
ATOM 596 N N . VAL A 1 74 ? -3.597 8.905 -13.264 1.00 90.69 74 VAL A N 1
ATOM 597 C CA . VAL A 1 74 ? -2.913 9.899 -12.408 1.00 90.69 74 VAL A CA 1
ATOM 598 C C . VAL A 1 74 ? -3.465 9.940 -10.980 1.00 90.69 74 VAL A C 1
ATOM 600 O O . VAL A 1 74 ? -2.767 10.355 -10.054 1.00 90.69 74 VAL A O 1
ATOM 603 N N . TYR A 1 75 ? -4.702 9.476 -10.800 1.00 85.75 75 TYR A N 1
ATOM 604 C CA . TYR A 1 75 ? -5.371 9.342 -9.507 1.00 85.75 75 TYR A CA 1
ATOM 605 C C . TYR A 1 75 ? -5.249 7.941 -8.903 1.00 85.75 75 TYR A C 1
ATOM 607 O O . TYR A 1 75 ? -5.817 7.700 -7.841 1.00 85.75 75 TYR A O 1
ATOM 615 N N . CYS A 1 76 ? -4.523 7.010 -9.538 1.00 83.06 76 CYS A N 1
ATOM 616 C CA . CYS A 1 76 ? -4.311 5.686 -8.965 1.00 83.06 76 CYS A CA 1
ATOM 617 C C . CYS A 1 76 ? -3.578 5.802 -7.628 1.00 83.06 76 CYS A C 1
ATOM 619 O O . CYS A 1 76 ? -2.383 6.115 -7.560 1.00 83.06 76 CYS A O 1
ATOM 621 N N . MET A 1 77 ? -4.324 5.519 -6.566 1.00 70.62 77 MET A N 1
ATOM 622 C CA . MET A 1 77 ? -3.814 5.461 -5.211 1.00 70.62 77 MET A CA 1
ATOM 623 C C . MET A 1 77 ? -3.188 4.098 -4.950 1.00 70.62 77 MET A C 1
ATOM 625 O O . MET A 1 77 ? -3.567 3.074 -5.513 1.00 70.62 77 MET A O 1
ATOM 629 N N . ASP A 1 78 ? -2.198 4.116 -4.075 1.00 74.12 78 ASP A N 1
ATOM 630 C CA . ASP A 1 78 ? -1.599 2.916 -3.518 1.00 74.12 78 ASP A CA 1
ATOM 631 C C . ASP A 1 78 ? -2.658 2.140 -2.714 1.00 74.12 78 ASP A C 1
ATOM 633 O O . ASP A 1 78 ? -3.210 2.668 -1.746 1.00 74.12 78 ASP A O 1
ATOM 637 N N . SER A 1 79 ? -2.967 0.909 -3.131 1.00 83.00 79 SER A N 1
ATOM 638 C CA . SER A 1 79 ? -3.944 0.041 -2.464 1.00 83.00 79 SER A CA 1
ATOM 639 C C . SER A 1 79 ? -3.407 -0.568 -1.171 1.00 83.00 79 SER A C 1
ATOM 641 O O . SER A 1 79 ? -4.169 -1.214 -0.457 1.00 83.00 79 SER A O 1
ATOM 643 N N . TYR A 1 80 ? -2.140 -0.320 -0.820 1.00 85.75 80 TYR A N 1
ATOM 644 C CA . TYR A 1 80 ? -1.464 -0.921 0.327 1.00 85.75 80 TYR A CA 1
ATOM 645 C C . TYR A 1 80 ? -2.282 -0.878 1.625 1.00 85.75 80 TYR A C 1
ATOM 647 O O . TYR A 1 80 ? -2.450 -1.907 2.281 1.00 85.75 80 TYR A O 1
ATOM 655 N N . TYR A 1 81 ? -2.822 0.288 2.003 1.00 86.81 81 TYR A N 1
ATOM 656 C CA . TYR A 1 81 ? -3.599 0.397 3.242 1.00 86.81 81 TYR A CA 1
ATOM 657 C C . TYR A 1 81 ? -4.963 -0.277 3.144 1.00 86.81 81 TYR A C 1
ATOM 659 O O . TYR A 1 81 ? -5.403 -0.876 4.117 1.00 86.81 81 TYR A O 1
ATOM 667 N N . MET A 1 82 ? -5.607 -0.223 1.980 1.00 87.62 82 MET A N 1
ATOM 668 C CA . MET A 1 82 ? -6.892 -0.883 1.753 1.00 87.62 82 MET A CA 1
ATOM 669 C C . MET A 1 82 ? -6.740 -2.408 1.815 1.00 87.62 82 MET A C 1
ATOM 671 O O . MET A 1 82 ? -7.504 -3.080 2.500 1.00 87.62 82 MET A O 1
ATOM 675 N N . GLU A 1 83 ? -5.718 -2.958 1.161 1.00 89.31 83 GLU A N 1
ATOM 676 C CA . GLU A 1 83 ? -5.391 -4.385 1.223 1.00 89.31 83 GLU A CA 1
ATOM 677 C C . GLU A 1 83 ? -5.005 -4.809 2.642 1.00 89.31 83 GLU A C 1
ATOM 679 O O . GLU A 1 83 ? -5.462 -5.839 3.136 1.00 89.31 83 GLU A O 1
ATOM 684 N N . SER A 1 84 ? -4.205 -3.996 3.332 1.00 90.75 84 SER A N 1
ATOM 685 C CA . SER A 1 84 ? -3.801 -4.271 4.711 1.00 90.75 84 SER A CA 1
ATOM 686 C C . SER A 1 84 ? -4.983 -4.231 5.682 1.00 90.75 84 SER A C 1
ATOM 688 O O . SER A 1 84 ? -5.091 -5.111 6.536 1.00 90.75 84 SER A O 1
ATOM 690 N N . PHE A 1 85 ? -5.900 -3.274 5.527 1.00 92.69 85 PHE A N 1
ATOM 691 C CA . PHE A 1 85 ? -7.123 -3.207 6.323 1.00 92.69 85 PHE A CA 1
ATOM 692 C C . PHE A 1 85 ? -8.040 -4.404 6.044 1.00 92.69 85 PHE A C 1
ATOM 694 O O . PHE A 1 85 ? -8.521 -5.040 6.978 1.00 92.69 85 PHE A O 1
ATOM 701 N N . ASN A 1 86 ? -8.192 -4.795 4.775 1.00 91.62 86 ASN A N 1
ATOM 702 C CA . ASN A 1 86 ? -8.924 -6.005 4.398 1.00 91.62 86 ASN A CA 1
ATOM 703 C C . ASN A 1 86 ? -8.303 -7.286 4.978 1.00 91.62 86 ASN A C 1
ATOM 705 O O . ASN A 1 86 ? -9.009 -8.269 5.161 1.00 91.62 86 ASN A O 1
ATOM 709 N N . ASN A 1 87 ? -7.008 -7.306 5.295 1.00 91.50 87 ASN A N 1
ATOM 710 C CA . ASN A 1 87 ? -6.408 -8.420 6.031 1.00 91.50 87 ASN A CA 1
ATOM 711 C C . ASN A 1 87 ? -6.678 -8.328 7.539 1.00 91.50 87 ASN A C 1
ATOM 713 O O . ASN A 1 87 ? -6.889 -9.351 8.188 1.00 91.50 87 ASN A O 1
ATOM 717 N N . ALA A 1 88 ? -6.683 -7.119 8.105 1.00 91.44 88 ALA A N 1
ATOM 718 C CA . ALA A 1 88 ? -6.982 -6.901 9.519 1.00 91.44 88 ALA A CA 1
ATOM 719 C C . ALA A 1 88 ? -8.436 -7.271 9.855 1.00 91.44 88 ALA A C 1
ATOM 721 O O . ALA A 1 88 ? -8.681 -7.960 10.844 1.00 91.44 88 ALA A O 1
ATOM 722 N N . ILE A 1 89 ? -9.390 -6.902 8.995 1.00 94.50 89 ILE A N 1
ATOM 723 C CA . ILE A 1 89 ? -10.819 -7.167 9.206 1.00 94.50 89 ILE A CA 1
ATOM 724 C C . ILE A 1 89 ? -11.138 -8.668 9.294 1.00 94.50 89 ILE A C 1
ATOM 726 O O . ILE A 1 89 ? -12.046 -9.063 10.024 1.00 94.50 89 ILE A O 1
ATOM 730 N N . LEU A 1 90 ? -10.341 -9.520 8.637 1.00 93.81 90 LEU A N 1
ATOM 731 C CA . LEU A 1 90 ? -10.503 -10.977 8.680 1.00 93.81 90 LEU A CA 1
ATOM 732 C C . LEU A 1 90 ? -10.285 -11.569 10.078 1.00 93.81 90 LEU A C 1
ATOM 734 O O . LEU A 1 90 ? -10.765 -12.666 10.347 1.00 93.81 90 LEU A O 1
ATOM 738 N N . GLN A 1 91 ? -9.601 -10.854 10.980 1.00 91.75 91 GLN A N 1
ATOM 739 C CA . GLN A 1 91 ? -9.481 -11.258 12.388 1.00 91.75 91 GLN A CA 1
ATOM 740 C C . GLN A 1 91 ? -10.821 -11.137 13.127 1.00 91.75 91 GLN A C 1
ATOM 742 O O . GLN A 1 91 ? -11.074 -11.879 14.074 1.00 91.75 91 GLN A O 1
ATOM 747 N N . TYR A 1 92 ? -11.678 -10.214 12.686 1.00 93.19 92 TYR A N 1
ATOM 748 C CA . TYR A 1 92 ? -12.959 -9.911 13.312 1.00 93.19 92 TYR A CA 1
ATOM 749 C C . TYR A 1 92 ? -14.113 -10.620 12.623 1.00 93.19 92 TYR A C 1
ATOM 751 O O . TYR A 1 92 ? -15.024 -11.080 13.307 1.00 93.19 92 TYR A O 1
ATOM 759 N N . HIS A 1 93 ? -14.099 -10.756 11.299 1.00 90.88 93 HIS A N 1
ATOM 760 C CA . HIS A 1 93 ? -15.081 -11.562 10.584 1.00 90.88 93 HIS A CA 1
ATOM 761 C C . HIS A 1 93 ? -14.457 -12.287 9.387 1.00 90.88 93 HIS A C 1
ATOM 763 O O . HIS A 1 93 ? -13.895 -11.679 8.478 1.00 90.88 93 HIS A O 1
ATOM 769 N N . ASP A 1 94 ? -14.585 -13.614 9.363 1.00 88.06 94 ASP A N 1
ATOM 770 C CA . ASP A 1 94 ? -14.130 -14.415 8.229 1.00 88.06 94 ASP A CA 1
ATOM 771 C C . ASP A 1 94 ? -15.036 -14.173 7.012 1.00 88.06 94 ASP A C 1
ATOM 773 O O . ASP A 1 94 ? -16.257 -14.090 7.135 1.00 88.06 94 ASP A O 1
ATOM 777 N N . LYS A 1 95 ? -14.444 -14.113 5.817 1.00 87.00 95 LYS A N 1
ATOM 778 C CA . LYS A 1 95 ? -15.159 -13.962 4.539 1.00 87.00 95 LYS A CA 1
ATOM 779 C C . LYS A 1 95 ? -16.128 -15.109 4.211 1.00 87.00 95 LYS A C 1
ATOM 781 O O . LYS A 1 95 ? -16.927 -14.973 3.291 1.00 87.00 95 LYS A O 1
ATOM 786 N N . ARG A 1 96 ? -15.997 -16.262 4.872 1.00 90.56 96 ARG A N 1
ATOM 787 C CA . ARG A 1 96 ? -16.789 -17.481 4.633 1.00 90.56 96 ARG A CA 1
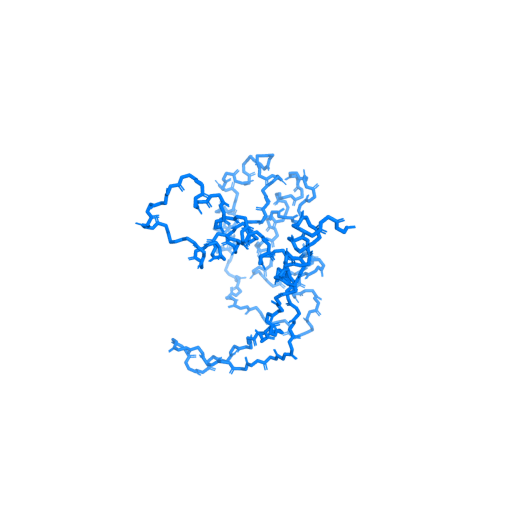ATOM 788 C C . ARG A 1 96 ? -17.943 -17.652 5.613 1.00 90.56 96 ARG A C 1
ATOM 790 O O . ARG A 1 96 ? -18.741 -18.568 5.437 1.00 90.56 96 ARG A O 1
ATOM 797 N N . ILE A 1 97 ? -18.008 -16.823 6.650 1.00 90.44 97 ILE A N 1
ATOM 798 C CA . ILE A 1 97 ? -19.044 -16.903 7.675 1.00 90.44 97 ILE A CA 1
ATOM 799 C C . ILE A 1 97 ? -19.994 -15.732 7.465 1.00 90.44 97 ILE A C 1
ATOM 801 O O . ILE A 1 97 ? -19.582 -14.574 7.465 1.00 90.44 97 ILE A O 1
ATOM 805 N N . ASN A 1 98 ? -21.275 -16.046 7.301 1.00 90.19 98 ASN A N 1
ATOM 806 C CA . ASN A 1 98 ? -22.312 -15.033 7.202 1.00 90.19 98 ASN A CA 1
ATOM 807 C C . ASN A 1 98 ? -22.742 -14.613 8.607 1.00 90.19 98 ASN A C 1
ATOM 809 O O . ASN A 1 98 ? -23.049 -15.452 9.453 1.00 90.19 98 ASN A O 1
ATOM 813 N N . PHE A 1 99 ? -22.784 -13.306 8.834 1.00 91.44 99 PHE A N 1
ATOM 814 C CA . PHE A 1 99 ? -23.250 -12.705 10.078 1.00 91.44 99 PHE A CA 1
ATOM 815 C C . PHE A 1 99 ? -24.563 -11.966 9.830 1.00 91.44 99 PHE A C 1
ATOM 817 O O . PHE A 1 99 ? -24.826 -11.526 8.708 1.00 91.44 99 PHE A O 1
ATOM 824 N N . SER A 1 100 ? -25.378 -11.800 10.876 1.00 95.06 100 SER A N 1
ATOM 825 C CA . SER A 1 100 ? -26.482 -10.839 10.809 1.00 95.06 100 SER A CA 1
ATOM 826 C C . SER A 1 100 ? -25.919 -9.430 10.600 1.00 95.06 100 SER A C 1
ATOM 828 O O . SER A 1 100 ? -24.745 -9.159 10.882 1.00 95.06 100 SER A O 1
ATOM 830 N N . LYS A 1 101 ? -26.755 -8.516 10.107 1.00 95.25 101 LYS A N 1
ATOM 831 C CA . LYS A 1 101 ? -26.340 -7.146 9.793 1.00 95.25 101 LYS A CA 1
ATOM 832 C C . LYS A 1 101 ? -25.730 -6.443 11.009 1.00 95.25 101 LYS A C 1
ATOM 834 O O . LYS A 1 101 ? -24.710 -5.772 10.879 1.00 95.25 101 LYS A O 1
ATOM 839 N N . GLU A 1 102 ? -26.320 -6.632 12.183 1.00 96.25 102 GLU A N 1
ATOM 840 C CA . GLU A 1 102 ? -25.903 -6.007 13.439 1.00 96.25 102 GLU A CA 1
ATOM 841 C C . GLU A 1 102 ? -24.517 -6.506 13.860 1.00 96.25 102 GLU A C 1
ATOM 843 O O . GLU A 1 102 ? -23.630 -5.712 14.171 1.00 96.25 102 GLU A O 1
ATOM 848 N N . VAL A 1 103 ? -24.303 -7.824 13.802 1.00 94.56 103 VAL A N 1
ATOM 849 C CA . VAL A 1 103 ? -23.024 -8.449 14.166 1.00 94.56 103 VAL A CA 1
ATOM 850 C C . VAL A 1 103 ? -21.931 -8.091 13.164 1.00 94.56 103 VAL A C 1
ATOM 852 O O . VAL A 1 103 ? -20.787 -7.868 13.564 1.00 94.56 103 VAL A O 1
ATOM 855 N N . TYR A 1 104 ? -22.271 -8.011 11.876 1.00 93.44 104 TYR A N 1
ATOM 856 C CA . TYR A 1 104 ? -21.350 -7.556 10.841 1.00 93.44 104 TYR A CA 1
ATOM 857 C C . TYR A 1 104 ? -20.869 -6.131 11.131 1.00 93.44 104 TYR A C 1
ATOM 859 O O . TYR A 1 104 ? -19.665 -5.913 11.242 1.00 93.44 104 TYR A O 1
ATOM 867 N N . ILE A 1 105 ? -21.798 -5.191 11.353 1.00 94.81 105 ILE A N 1
ATOM 868 C CA . ILE A 1 105 ? -21.473 -3.793 11.675 1.00 94.81 105 ILE A CA 1
ATOM 869 C C . ILE A 1 105 ? -20.600 -3.717 12.929 1.00 94.81 105 ILE A C 1
ATOM 871 O O . ILE A 1 105 ? -19.558 -3.069 12.898 1.00 94.81 105 ILE A O 1
ATOM 875 N N . LEU A 1 106 ? -20.973 -4.415 14.007 1.00 94.12 106 LEU A N 1
ATOM 876 C CA . LEU A 1 106 ? -20.196 -4.434 15.248 1.00 94.12 106 LEU A CA 1
ATOM 877 C C . LEU A 1 106 ? -18.753 -4.910 15.013 1.00 94.12 106 LEU A C 1
ATOM 879 O O . LEU A 1 106 ? -17.804 -4.258 15.444 1.00 94.12 106 LEU A O 1
ATOM 883 N N . ARG A 1 107 ? -18.576 -6.036 14.310 1.00 94.56 107 ARG A N 1
ATOM 884 C CA . ARG A 1 107 ? -17.252 -6.616 14.027 1.00 94.56 107 ARG A CA 1
ATOM 885 C C . ARG A 1 107 ? -16.415 -5.715 13.125 1.00 94.56 107 ARG A C 1
ATOM 887 O O . ARG A 1 107 ? -15.225 -5.551 13.382 1.00 94.56 107 ARG A O 1
ATOM 894 N N . THR A 1 108 ? -17.020 -5.110 12.104 1.00 94.19 108 THR A N 1
ATOM 895 C CA . THR A 1 108 ? -16.340 -4.130 11.250 1.00 94.19 108 THR A CA 1
ATOM 896 C C . THR A 1 108 ? -15.912 -2.905 12.056 1.00 94.19 108 THR A C 1
ATOM 898 O O . THR A 1 108 ? -14.767 -2.482 11.929 1.00 94.19 108 THR A O 1
ATOM 901 N N . SER A 1 109 ? -16.767 -2.373 12.933 1.00 93.56 109 SER A N 1
ATOM 902 C CA . SER A 1 109 ? -16.418 -1.241 13.801 1.00 93.56 109 SER A CA 1
ATOM 903 C C . SER A 1 109 ? -15.241 -1.564 14.724 1.00 93.56 109 SER A C 1
ATOM 905 O O . SER A 1 109 ? -14.306 -0.773 14.811 1.00 93.56 109 SER A O 1
ATOM 907 N N . LEU A 1 110 ? -15.218 -2.749 15.345 1.00 92.81 110 LEU A N 1
ATOM 908 C CA . LEU A 1 110 ? -14.078 -3.190 16.161 1.00 92.81 110 LEU A CA 1
ATOM 909 C C . LEU A 1 110 ? -12.785 -3.306 15.342 1.00 92.81 110 LEU A C 1
ATOM 911 O O . LEU A 1 110 ? -11.724 -2.896 15.809 1.00 92.81 110 LEU A O 1
ATOM 915 N N . ALA A 1 111 ? -12.870 -3.813 14.109 1.00 94.38 111 ALA A N 1
ATOM 916 C CA . ALA A 1 111 ? -11.723 -3.874 13.211 1.00 94.38 111 ALA A CA 1
ATOM 917 C C . ALA A 1 111 ? -11.198 -2.482 12.836 1.00 94.38 111 ALA A C 1
ATOM 919 O O . ALA A 1 111 ? -9.988 -2.297 12.728 1.00 94.38 111 ALA A O 1
ATOM 920 N N . VAL A 1 112 ? -12.087 -1.501 12.644 1.00 94.38 112 VAL A N 1
ATOM 921 C CA . VAL A 1 112 ? -11.706 -0.107 12.372 1.00 94.38 112 VAL A CA 1
ATOM 922 C C . VAL A 1 112 ? -10.969 0.496 13.565 1.00 94.38 112 VAL A C 1
ATOM 924 O O . VAL A 1 112 ? -9.929 1.122 13.368 1.00 94.38 112 VAL A O 1
ATOM 927 N N . LEU A 1 113 ? -11.464 0.288 14.788 1.00 93.44 113 LEU A N 1
ATOM 928 C CA . LEU A 1 113 ? -10.807 0.789 15.998 1.00 93.44 113 LEU A CA 1
ATOM 929 C C . LEU A 1 113 ? -9.414 0.167 16.171 1.00 93.44 113 LEU A C 1
ATOM 931 O O . LEU A 1 113 ? -8.432 0.896 16.310 1.00 93.44 113 LEU A O 1
ATOM 935 N N . ASP A 1 114 ? -9.303 -1.161 16.042 1.00 92.81 114 ASP A N 1
ATOM 936 C CA . ASP A 1 114 ? -8.014 -1.859 16.130 1.00 92.81 114 ASP A CA 1
ATOM 937 C C . ASP A 1 114 ? -7.050 -1.435 15.028 1.00 92.81 114 ASP A C 1
ATOM 939 O O . ASP A 1 114 ? -5.855 -1.275 15.272 1.00 92.81 114 ASP A O 1
ATOM 943 N N . TRP A 1 115 ? -7.552 -1.229 13.813 1.00 93.94 115 TRP A N 1
ATOM 944 C CA . TRP A 1 115 ? -6.741 -0.736 12.713 1.00 93.94 115 TRP A CA 1
ATOM 945 C C . TRP A 1 115 ? -6.216 0.673 12.986 1.00 93.94 115 TRP A C 1
ATOM 947 O O . TRP A 1 115 ? -5.021 0.909 12.823 1.00 93.94 115 TRP A O 1
ATOM 957 N N . ASN A 1 116 ? -7.072 1.595 13.425 1.00 92.69 116 ASN A N 1
ATOM 958 C CA . ASN A 1 116 ? -6.691 2.985 13.667 1.00 92.69 116 ASN A CA 1
ATOM 959 C C . ASN A 1 116 ? -5.649 3.117 14.784 1.00 92.69 116 ASN A C 1
ATOM 961 O O . ASN A 1 116 ? -4.729 3.921 14.653 1.00 92.69 116 ASN A O 1
ATOM 965 N N . GLU A 1 117 ? -5.741 2.300 15.837 1.00 91.81 117 GLU A N 1
ATOM 966 C CA . GLU A 1 117 ? -4.750 2.292 16.921 1.00 91.81 117 GLU A CA 1
ATOM 967 C C . GLU A 1 117 ? -3.389 1.728 16.461 1.00 91.81 117 GLU A C 1
ATOM 969 O O . GLU A 1 117 ? -2.330 2.117 16.961 1.00 91.81 117 GLU A O 1
ATOM 974 N N . HIS A 1 118 ? -3.388 0.814 15.484 1.00 92.00 118 HIS A N 1
ATOM 975 C CA . HIS A 1 118 ? -2.211 0.002 15.157 1.00 92.00 118 HIS A CA 1
ATOM 976 C C . HIS A 1 118 ? -1.608 0.212 13.772 1.00 92.00 118 HIS A C 1
ATOM 978 O O . HIS A 1 118 ? -0.527 -0.329 13.487 1.00 92.00 118 HIS A O 1
ATOM 984 N N . VAL A 1 119 ? -2.266 0.966 12.898 1.00 91.12 119 VAL A N 1
ATOM 985 C CA . VAL A 1 119 ? -1.724 1.304 11.587 1.00 91.12 119 VAL A CA 1
ATOM 986 C C . VAL A 1 119 ? -0.411 2.066 11.775 1.00 91.12 119 VAL A C 1
ATOM 988 O O . VAL A 1 119 ? -0.283 2.938 12.628 1.00 91.12 119 VAL A O 1
ATOM 991 N N . ASN A 1 120 ? 0.614 1.703 11.003 1.00 89.38 120 ASN A N 1
ATOM 992 C CA . ASN A 1 120 ? 1.949 2.315 11.077 1.00 89.38 120 ASN A CA 1
ATOM 993 C C . ASN A 1 120 ? 2.666 2.199 12.433 1.00 89.38 120 ASN A C 1
ATOM 995 O O . ASN A 1 120 ? 3.534 3.018 12.747 1.00 89.38 120 ASN A O 1
ATOM 999 N N . ARG A 1 121 ? 2.372 1.151 13.21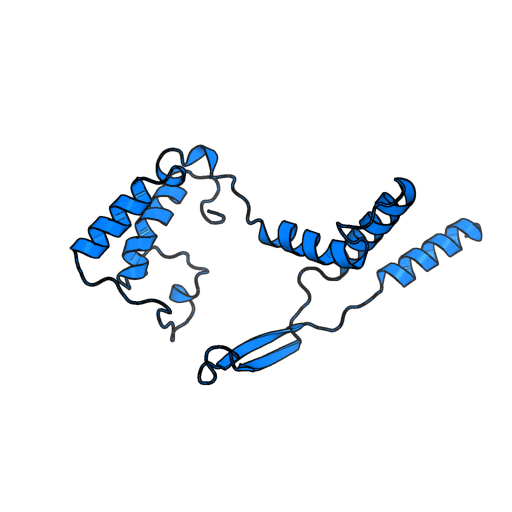5 1.00 90.44 121 ARG A N 1
ATOM 1000 C CA . ARG A 1 121 ? 3.138 0.807 14.423 1.00 90.44 121 ARG A CA 1
ATOM 1001 C C . ARG A 1 121 ? 4.647 0.898 14.196 1.00 90.44 121 ARG A C 1
ATOM 1003 O O . ARG A 1 121 ? 5.194 0.341 13.243 1.00 90.44 121 ARG A O 1
ATOM 1010 N N . GLN A 1 122 ? 5.328 1.554 15.133 1.00 90.19 122 GLN A N 1
ATOM 1011 C CA . GLN A 1 122 ? 6.779 1.705 15.090 1.00 90.19 122 GLN A CA 1
ATOM 1012 C C . GLN A 1 122 ? 7.491 0.349 15.193 1.00 90.19 122 GLN A C 1
ATOM 1014 O O . GLN A 1 122 ? 7.004 -0.601 15.810 1.00 90.19 122 GLN A O 1
ATOM 1019 N N . THR A 1 123 ? 8.681 0.278 14.604 1.00 90.81 123 THR A N 1
ATOM 1020 C CA . THR A 1 123 ? 9.570 -0.888 14.679 1.00 90.81 123 THR A CA 1
ATOM 1021 C C . THR A 1 123 ? 10.412 -0.817 15.955 1.00 90.81 123 THR A C 1
ATOM 1023 O O . THR A 1 123 ? 10.931 0.247 16.280 1.00 90.81 123 THR A O 1
ATOM 1026 N N . THR A 1 124 ? 10.544 -1.927 16.684 1.00 91.12 124 THR A N 1
ATOM 1027 C CA . THR A 1 124 ? 11.437 -2.043 17.852 1.00 91.12 124 THR A CA 1
ATOM 1028 C C . THR A 1 124 ? 12.836 -2.483 17.457 1.00 91.12 124 THR A C 1
ATOM 1030 O O . THR A 1 124 ? 13.816 -1.964 17.978 1.00 91.12 124 THR A O 1
ATOM 1033 N N . SER A 1 125 ? 12.934 -3.454 16.554 1.00 89.75 125 SER A N 1
ATOM 1034 C CA . SER A 1 125 ? 14.201 -4.040 16.128 1.00 89.75 125 SER A CA 1
ATOM 1035 C C . SER A 1 125 ? 14.085 -4.680 14.745 1.00 89.75 125 SER A C 1
ATOM 1037 O O . SER A 1 125 ? 12.999 -4.793 14.168 1.00 89.75 125 SER A O 1
ATOM 1039 N N . LEU A 1 126 ? 15.225 -5.091 14.197 1.00 89.81 126 LEU A N 1
ATOM 1040 C CA . LEU A 1 126 ? 15.311 -5.873 12.969 1.00 89.81 126 LEU A CA 1
ATOM 1041 C C . LEU A 1 126 ? 15.699 -7.306 13.331 1.00 89.81 126 LEU A C 1
ATOM 1043 O O . LEU A 1 126 ? 16.605 -7.523 14.132 1.00 89.81 126 LEU A O 1
ATOM 1047 N N . LYS A 1 127 ? 15.028 -8.286 12.728 1.00 90.19 127 LYS A N 1
ATOM 1048 C CA . LYS A 1 127 ? 15.406 -9.697 12.809 1.00 90.19 127 LYS A CA 1
ATOM 1049 C C . LYS A 1 127 ? 15.837 -10.180 11.440 1.00 90.19 127 LYS A C 1
ATOM 1051 O O . LYS A 1 127 ? 15.117 -10.001 10.462 1.00 90.19 127 LYS A O 1
ATOM 1056 N N . THR A 1 128 ? 16.972 -10.857 11.388 1.00 88.31 128 THR A N 1
ATOM 1057 C CA . THR A 1 128 ? 17.396 -11.567 10.186 1.00 88.31 128 THR A CA 1
ATOM 1058 C C . THR A 1 128 ? 16.649 -12.892 10.091 1.00 88.31 128 THR A C 1
ATOM 1060 O O . THR A 1 128 ? 16.660 -13.700 11.020 1.00 88.31 128 THR A O 1
ATOM 1063 N N . VAL A 1 129 ? 15.970 -13.105 8.971 1.00 86.25 129 VAL A N 1
ATOM 1064 C CA . VAL A 1 129 ? 15.239 -14.329 8.650 1.00 86.25 129 VAL A CA 1
ATOM 1065 C C . VAL A 1 129 ? 15.848 -14.916 7.383 1.00 86.25 129 VAL A C 1
ATOM 1067 O O . VAL A 1 129 ? 16.114 -14.193 6.424 1.00 86.25 129 VAL A O 1
ATOM 1070 N N . GLN A 1 130 ? 16.094 -16.223 7.383 1.00 84.69 130 GLN A N 1
ATOM 1071 C CA . GLN A 1 130 ? 16.522 -16.928 6.178 1.00 84.69 130 GLN A CA 1
ATOM 1072 C C . GLN A 1 130 ? 15.312 -17.183 5.277 1.00 84.69 130 GLN A C 1
ATOM 1074 O O . GLN A 1 130 ? 14.254 -17.602 5.749 1.00 84.69 130 GLN A O 1
ATOM 1079 N N . ASP A 1 131 ? 15.462 -16.921 3.981 1.00 75.69 131 ASP A N 1
ATOM 1080 C CA . ASP A 1 131 ? 14.437 -17.255 2.995 1.00 75.69 131 ASP A CA 1
ATOM 1081 C C . ASP A 1 131 ? 14.346 -18.784 2.869 1.00 75.69 131 ASP A C 1
ATOM 1083 O O . ASP A 1 131 ? 15.310 -19.440 2.474 1.00 75.69 131 ASP A O 1
ATOM 1087 N N . ALA A 1 132 ? 13.185 -19.364 3.188 1.00 80.44 132 ALA A N 1
ATOM 1088 C CA . ALA A 1 132 ? 12.986 -20.813 3.132 1.00 80.44 132 ALA A CA 1
ATOM 1089 C C . ALA A 1 132 ? 13.223 -21.391 1.724 1.00 80.44 132 ALA A C 1
ATOM 1091 O O . ALA A 1 132 ? 13.626 -22.544 1.593 1.00 80.44 132 ALA A O 1
ATOM 1092 N N . LYS A 1 133 ? 13.005 -20.594 0.666 1.00 80.25 133 LYS A N 1
ATOM 1093 C CA . LYS A 1 133 ? 13.248 -21.009 -0.725 1.00 80.25 133 LYS A CA 1
ATOM 1094 C C . LYS A 1 133 ? 14.698 -20.800 -1.166 1.00 80.25 133 LYS A C 1
ATOM 1096 O O . LYS A 1 133 ? 15.106 -21.378 -2.166 1.00 80.25 133 LYS A O 1
ATOM 1101 N N . ASN A 1 134 ? 15.462 -19.973 -0.454 1.00 78.19 134 ASN A N 1
ATOM 1102 C CA . ASN A 1 134 ? 16.861 -19.668 -0.749 1.00 78.19 134 ASN A CA 1
ATOM 1103 C C . ASN A 1 134 ? 17.639 -19.473 0.565 1.00 78.19 134 ASN A C 1
ATOM 1105 O O . ASN A 1 134 ? 17.852 -18.335 0.976 1.00 78.19 134 ASN A O 1
ATOM 1109 N N . PRO A 1 135 ? 18.125 -20.549 1.211 1.00 77.75 135 PRO A N 1
ATOM 1110 C CA . PRO A 1 135 ? 18.691 -20.482 2.567 1.00 77.75 135 PRO A CA 1
ATOM 1111 C C . PRO A 1 135 ? 19.899 -19.545 2.727 1.00 77.75 135 PRO A C 1
ATOM 1113 O O . PRO A 1 135 ? 20.156 -19.024 3.809 1.00 77.75 135 PRO A O 1
ATOM 1116 N N . ARG A 1 136 ? 20.640 -19.289 1.639 1.00 82.75 136 ARG A N 1
ATOM 1117 C CA . ARG A 1 136 ? 21.764 -18.332 1.623 1.00 82.75 136 ARG A CA 1
ATOM 1118 C C . ARG A 1 136 ? 21.310 -16.872 1.648 1.00 82.75 136 ARG A C 1
ATOM 1120 O O . ARG A 1 136 ? 22.105 -15.984 1.939 1.00 82.75 136 ARG A O 1
ATOM 1127 N N . ARG A 1 137 ? 20.045 -16.607 1.324 1.00 77.56 137 ARG A N 1
ATOM 1128 C CA . ARG A 1 137 ? 19.465 -15.271 1.322 1.00 77.56 137 ARG A CA 1
ATOM 1129 C C . ARG A 1 137 ? 18.979 -14.937 2.726 1.00 77.56 137 ARG A C 1
ATOM 1131 O O . ARG A 1 137 ? 18.018 -15.518 3.226 1.00 77.56 137 ARG A O 1
ATOM 1138 N N . GLN A 1 138 ? 19.635 -13.959 3.333 1.00 80.25 138 GLN A N 1
ATOM 1139 C CA . GLN A 1 138 ? 19.240 -13.393 4.614 1.00 80.25 138 GLN A CA 1
ATOM 1140 C C . GLN A 1 138 ? 18.433 -12.114 4.380 1.00 80.25 138 GLN A C 1
ATOM 1142 O O . GLN A 1 138 ? 18.882 -11.201 3.690 1.00 80.25 138 GLN A O 1
ATOM 1147 N N . ILE A 1 139 ? 17.222 -12.058 4.930 1.00 81.38 139 ILE A N 1
ATOM 1148 C CA . ILE A 1 139 ? 16.307 -10.923 4.805 1.00 81.38 139 ILE A CA 1
ATOM 1149 C C . ILE A 1 139 ? 16.141 -10.295 6.185 1.00 81.38 139 ILE A C 1
ATOM 1151 O O . ILE A 1 139 ? 15.806 -10.980 7.149 1.00 81.38 139 ILE A O 1
ATOM 1155 N N . GLN A 1 140 ? 16.348 -8.985 6.287 1.00 84.75 140 GLN A N 1
ATOM 1156 C CA . GLN A 1 140 ? 16.017 -8.249 7.503 1.00 84.75 140 GLN A CA 1
ATOM 1157 C C . GLN A 1 140 ? 14.521 -7.936 7.521 1.00 84.75 140 GLN A C 1
ATOM 1159 O O . GLN A 1 140 ? 13.995 -7.280 6.622 1.00 84.75 140 GLN A O 1
ATOM 1164 N N . VAL A 1 141 ? 13.837 -8.404 8.558 1.00 86.00 141 VAL A N 1
ATOM 1165 C CA . VAL A 1 141 ? 12.412 -8.183 8.787 1.00 86.00 141 VAL A CA 1
ATOM 1166 C C . VAL A 1 141 ? 12.246 -7.276 10.001 1.00 86.00 141 VAL A C 1
ATOM 1168 O O . VAL A 1 141 ? 12.861 -7.490 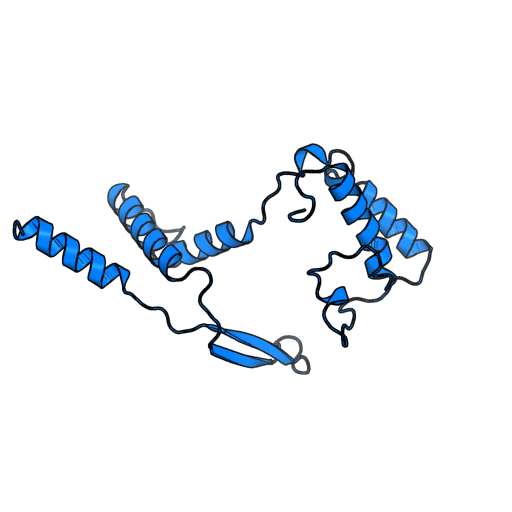11.045 1.00 86.00 141 VAL A O 1
ATOM 1171 N N . LYS A 1 142 ? 11.401 -6.253 9.863 1.00 89.12 142 LYS A N 1
ATOM 1172 C CA . LYS A 1 142 ? 11.066 -5.325 10.946 1.00 89.12 142 LYS A CA 1
ATOM 1173 C C . LYS A 1 142 ? 10.186 -6.021 11.983 1.00 89.12 142 LYS A C 1
ATOM 1175 O O . LYS A 1 142 ? 9.121 -6.531 11.641 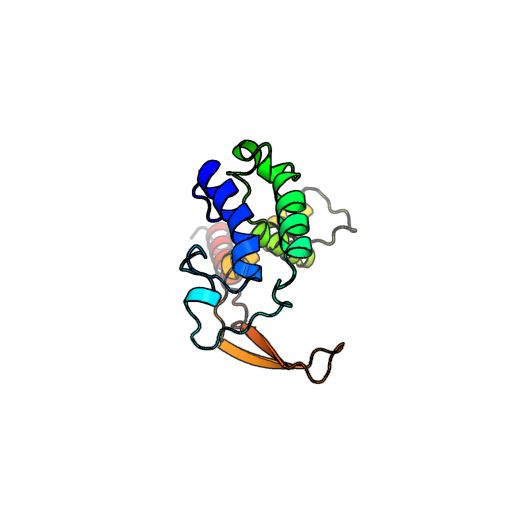1.00 89.12 142 LYS A O 1
ATOM 1180 N N . ILE A 1 143 ? 10.603 -6.007 13.246 1.00 90.56 143 ILE A N 1
ATOM 1181 C CA . ILE A 1 143 ? 9.763 -6.397 14.380 1.00 90.56 143 ILE A CA 1
ATOM 1182 C C . ILE A 1 143 ? 9.016 -5.154 14.856 1.00 90.56 143 ILE A C 1
ATOM 1184 O O . ILE A 1 143 ? 9.621 -4.148 15.217 1.00 90.56 143 ILE A O 1
ATOM 1188 N N . LEU A 1 144 ? 7.688 -5.213 14.847 1.00 90.69 144 LEU A N 1
ATOM 1189 C CA . LEU A 1 144 ? 6.836 -4.102 15.265 1.00 90.69 144 LEU A CA 1
ATOM 1190 C C . LEU A 1 144 ? 6.642 -4.099 16.788 1.00 90.69 144 LEU A C 1
ATOM 1192 O O . LEU A 1 144 ? 6.523 -5.166 17.395 1.00 90.69 144 LEU A O 1
ATOM 1196 N N . LYS A 1 145 ? 6.515 -2.909 17.395 1.00 92.19 145 LYS A N 1
ATOM 1197 C CA . LYS A 1 145 ? 6.095 -2.736 18.802 1.00 92.19 145 LYS A CA 1
ATOM 1198 C C . LYS A 1 145 ? 4.834 -3.544 19.078 1.00 92.19 145 LYS A C 1
ATOM 1200 O O . LYS A 1 145 ? 3.978 -3.614 18.202 1.00 92.19 145 LYS A O 1
ATOM 1205 N N . ARG A 1 146 ? 4.708 -4.152 20.261 1.00 90.25 146 ARG A N 1
ATOM 1206 C CA . ARG A 1 146 ? 3.504 -4.902 20.667 1.00 90.25 146 ARG A CA 1
ATOM 1207 C C . ARG A 1 146 ? 2.249 -4.030 20.485 1.00 90.25 146 ARG A C 1
ATOM 1209 O O . ARG A 1 146 ? 2.326 -2.825 20.705 1.00 90.25 146 ARG A O 1
ATOM 1216 N N . LYS A 1 147 ? 1.131 -4.635 20.060 1.00 90.12 147 LYS A N 1
ATOM 1217 C CA . LYS A 1 147 ? -0.170 -3.947 20.008 1.00 90.12 147 LYS A CA 1
ATOM 1218 C C . LYS A 1 147 ? -0.540 -3.434 21.402 1.00 90.12 147 LYS A C 1
ATOM 1220 O O . LYS A 1 147 ? -0.387 -4.181 22.374 1.00 90.12 147 LYS A O 1
ATOM 1225 N N . SER A 1 148 ? -0.984 -2.187 21.472 1.00 89.56 148 SER A N 1
ATOM 1226 C CA . SER A 1 148 ? -1.724 -1.668 22.616 1.00 89.56 148 SER A CA 1
ATOM 1227 C C . SER A 1 148 ? -3.199 -2.037 22.441 1.00 89.56 148 SER A C 1
ATOM 1229 O O . SER A 1 148 ? -3.577 -2.708 21.489 1.00 89.56 148 SER A O 1
ATOM 1231 N N . TYR A 1 149 ? -4.023 -1.745 23.428 1.00 88.19 149 TYR A N 1
ATOM 1232 C CA . TYR A 1 149 ? -5.452 -2.047 23.368 1.00 88.19 149 TYR A CA 1
ATOM 1233 C C . TYR A 1 149 ? -6.199 -0.942 24.114 1.00 88.19 149 TYR A C 1
ATOM 1235 O O . TYR A 1 149 ? -7.138 -1.201 24.861 1.00 88.19 149 TYR A O 1
ATOM 1243 N N . ASN A 1 150 ? -5.730 0.295 23.941 1.00 89.31 150 ASN A N 1
ATOM 1244 C CA . ASN A 1 150 ? -6.197 1.466 24.674 1.00 89.31 150 ASN A CA 1
ATOM 1245 C C . ASN A 1 150 ? -7.648 1.783 24.320 1.00 89.31 150 ASN A C 1
ATOM 1247 O O . ASN A 1 150 ? -8.409 2.157 25.210 1.00 89.31 150 ASN A O 1
ATOM 1251 N N . MET A 1 151 ? -8.058 1.508 23.074 1.00 87.62 151 MET A N 1
ATOM 1252 C CA . MET A 1 151 ? -9.455 1.621 22.648 1.00 87.62 151 MET A CA 1
ATOM 1253 C C . MET A 1 151 ? -10.418 0.873 23.579 1.00 87.62 151 MET A C 1
ATOM 1255 O O . MET A 1 151 ? -11.533 1.325 23.794 1.00 87.62 151 MET A O 1
ATOM 1259 N N . TRP A 1 152 ? -10.006 -0.257 24.167 1.00 86.62 152 TRP A N 1
ATOM 1260 C CA . TRP A 1 152 ? -10.873 -1.014 25.070 1.00 86.62 152 TRP A CA 1
ATOM 1261 C C . TRP A 1 152 ? -11.105 -0.290 26.389 1.00 86.62 152 TRP A C 1
ATOM 1263 O O . TRP A 1 152 ? -12.223 -0.323 26.894 1.00 86.62 152 TRP A O 1
ATOM 1273 N N . SER A 1 153 ? -10.073 0.369 26.922 1.00 87.00 153 SER A N 1
ATOM 1274 C CA . SER A 1 153 ? -10.212 1.203 28.118 1.00 87.00 153 SER A CA 1
ATOM 1275 C C . SER A 1 153 ? -11.139 2.376 27.826 1.00 87.00 153 SER A C 1
ATOM 1277 O O . SER A 1 153 ? -12.087 2.592 28.564 1.00 87.00 153 SER A O 1
ATOM 1279 N N . GLU A 1 154 ? -10.939 3.062 26.699 1.00 89.25 154 GLU A N 1
ATOM 1280 C CA . GLU A 1 154 ? -11.763 4.213 26.313 1.00 89.25 154 GLU A CA 1
ATOM 1281 C C . GLU A 1 154 ? -13.234 3.834 26.091 1.00 89.25 154 GLU A C 1
ATOM 1283 O O . GLU A 1 154 ? -14.129 4.536 26.558 1.00 89.25 154 GLU A O 1
ATOM 1288 N N . ILE A 1 155 ? -13.502 2.708 25.417 1.00 87.31 155 ILE A N 1
ATOM 1289 C CA . ILE A 1 155 ? -14.867 2.190 25.234 1.00 87.31 155 ILE A CA 1
ATOM 1290 C C . ILE A 1 155 ? -15.495 1.860 26.587 1.00 87.31 155 ILE A C 1
ATOM 1292 O O . ILE A 1 155 ? -16.665 2.167 26.811 1.00 87.31 155 ILE A O 1
ATOM 1296 N N . TRP A 1 156 ? -14.739 1.211 27.475 1.00 88.00 156 TRP A N 1
ATOM 1297 C CA . TRP A 1 156 ? -15.227 0.853 28.799 1.00 88.00 156 TRP A CA 1
ATOM 1298 C C . TRP A 1 156 ? -15.566 2.095 29.618 1.00 88.00 156 TRP A C 1
ATOM 1300 O O . TRP A 1 156 ? -16.665 2.179 30.157 1.00 88.00 156 TRP A O 1
ATOM 1310 N N . ASP A 1 157 ? -14.675 3.082 29.639 1.00 90.06 157 ASP A N 1
ATOM 1311 C CA . ASP A 1 157 ? -14.878 4.332 30.364 1.00 90.06 157 ASP A CA 1
ATOM 1312 C C . ASP A 1 157 ? -16.110 5.077 29.831 1.00 90.06 157 ASP A C 1
ATOM 1314 O O . ASP A 1 157 ? -16.961 5.490 30.614 1.00 90.06 157 ASP A O 1
ATOM 1318 N N . GLN A 1 158 ? -16.278 5.170 28.507 1.00 89.06 158 GLN A N 1
ATOM 1319 C CA . GLN A 1 158 ? -17.468 5.776 27.895 1.00 89.06 158 GLN A CA 1
ATOM 1320 C C . GLN A 1 158 ? -18.756 5.031 28.249 1.00 89.06 158 GLN A C 1
ATOM 1322 O O . GLN A 1 158 ? -19.761 5.66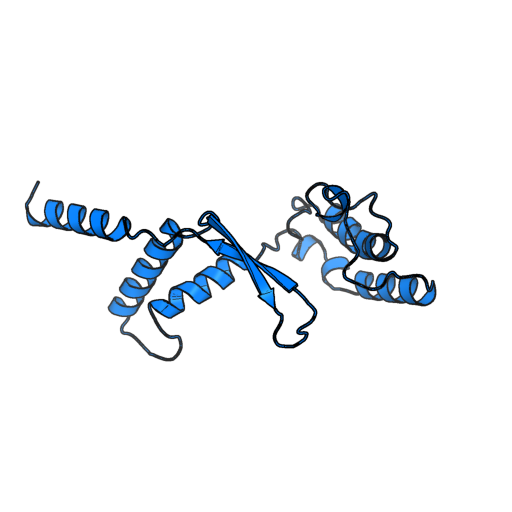3 28.567 1.00 89.06 158 GLN A O 1
ATOM 1327 N N . LEU A 1 159 ? -18.743 3.696 28.205 1.00 89.56 159 LEU A N 1
ATOM 1328 C CA . LEU A 1 159 ? -19.899 2.897 28.604 1.00 89.56 159 LEU A CA 1
ATOM 1329 C C . LEU A 1 159 ? -20.243 3.138 30.072 1.00 89.56 159 LEU A C 1
ATOM 1331 O O . LEU A 1 159 ? -21.408 3.336 30.396 1.00 89.56 159 LEU A O 1
ATOM 1335 N N . VAL A 1 160 ? -19.243 3.161 30.952 1.00 90.81 160 VAL A N 1
ATOM 1336 C CA . VAL A 1 160 ? -19.442 3.424 32.378 1.00 90.81 160 VAL A CA 1
ATOM 1337 C C . VAL A 1 160 ? -20.056 4.808 32.602 1.00 90.81 160 VAL A C 1
ATOM 1339 O O . VAL A 1 160 ? -21.014 4.895 33.359 1.00 90.81 160 VAL A O 1
ATOM 1342 N N . GLN A 1 161 ? -19.584 5.859 31.923 1.00 90.69 161 GLN A N 1
ATOM 1343 C CA . GLN A 1 161 ? -20.186 7.200 32.014 1.00 90.69 161 GLN A CA 1
ATOM 1344 C C . GLN A 1 161 ? -21.658 7.190 31.569 1.00 90.69 161 GLN A C 1
ATOM 1346 O O . GLN A 1 161 ? -22.531 7.632 32.307 1.00 90.69 161 GLN A O 1
ATOM 1351 N N . ILE A 1 162 ? -21.951 6.582 30.411 1.00 92.12 162 ILE A N 1
ATOM 1352 C CA . ILE A 1 162 ? -23.315 6.500 29.859 1.00 92.12 162 ILE A CA 1
ATOM 1353 C C . ILE A 1 162 ? -24.270 5.737 30.787 1.00 92.12 162 ILE A C 1
ATOM 1355 O O . ILE A 1 162 ? -25.434 6.104 30.898 1.00 92.12 162 ILE A O 1
ATOM 1359 N N . TYR A 1 163 ? -23.814 4.652 31.418 1.00 86.25 163 TYR A N 1
ATOM 1360 C CA . TYR A 1 163 ? -24.666 3.817 32.272 1.00 86.25 163 TYR A CA 1
ATOM 1361 C C . TYR A 1 163 ? -24.753 4.297 33.725 1.00 86.25 163 TYR A C 1
ATOM 1363 O O . TYR A 1 163 ? -25.667 3.876 34.433 1.00 86.25 163 TYR A O 1
ATOM 1371 N N . LEU A 1 164 ? -23.811 5.126 34.185 1.00 85.62 164 LEU A N 1
ATOM 1372 C CA . LEU A 1 164 ? -23.794 5.667 35.546 1.00 85.62 164 LEU A CA 1
ATOM 1373 C C . LEU A 1 164 ? -24.262 7.130 35.638 1.00 85.62 164 LEU A C 1
ATOM 1375 O O . LEU A 1 164 ? -24.232 7.670 36.741 1.00 85.62 164 LEU A O 1
ATOM 1379 N N . ASP A 1 165 ? -24.706 7.745 34.532 1.00 66.81 165 ASP A N 1
ATOM 1380 C CA . ASP A 1 165 ? -25.099 9.165 34.446 1.00 66.81 165 ASP A CA 1
ATOM 1381 C C . ASP A 1 165 ? -24.048 10.122 35.063 1.00 66.81 165 ASP A C 1
ATOM 1383 O O . ASP A 1 165 ? -24.385 11.106 35.729 1.00 66.81 165 ASP A O 1
ATOM 1387 N N . LEU A 1 166 ? -22.761 9.807 34.866 1.00 57.84 166 LEU A N 1
ATOM 1388 C CA . LEU A 1 166 ? -21.627 10.697 35.160 1.00 57.84 166 LEU A CA 1
ATOM 1389 C C . LEU A 1 166 ? -21.288 11.532 33.916 1.00 57.84 166 LEU A C 1
ATOM 1391 O O . LEU A 1 166 ? -20.941 12.722 34.107 1.00 57.84 166 LEU A O 1
#

Foldseek 3Di:
DVPQQLPLVSQLVQLLCVLCVLQVNCPPPDCPDCSNVPPPDDDPDHRDPDPVVSVVSNVVSCPDPCNVPVNVCSPPDDCVLVVVLVVLLCVQPNPPDDDDPVSSVVSNVVSVVQCVQPPPADFPDWDWDADPVHRVDTDTDTHGDDRDDVVVVVVVVVVCCVVVVD

Radius of gyration: 23.28 Å; chains: 1; bounding box: 52×36×64 Å

Organism: Mytilus coruscus (NCBI:txid42192)

Secondary structure (DSSP, 8-state):
-GGGTT-HHHHHHHHHHHHHHHTT--TTS-TTSHHHH-TT---SSPPP--HHHHHHHHHHHHHSHHHHSGGGTTT---THHHHHHHHHHTTTS-TTS---HHHHHHHHHHHHHHHHHHTT--EEEEEEEEETTEEEEEEEEEEEPPP--HHHHHHHHHHHHHHHT-